Protein AF-A0A2V7ZB40-F1 (afdb_monomer)

Mean predicted aligned error: 10.36 Å

Structure (mmCIF, N/CA/C/O backbone):
data_AF-A0A2V7ZB40-F1
#
_entry.id   AF-A0A2V7ZB40-F1
#
loop_
_atom_site.group_PDB
_atom_site.id
_atom_site.type_symbol
_atom_site.label_atom_id
_atom_site.label_alt_id
_atom_site.label_comp_id
_atom_site.label_asym_id
_atom_site.label_entity_id
_atom_site.label_seq_id
_atom_site.pdbx_PDB_ins_code
_atom_site.Cartn_x
_atom_site.Cartn_y
_atom_site.Cartn_z
_atom_site.occupancy
_atom_site.B_iso_or_equiv
_atom_site.auth_seq_id
_atom_site.auth_comp_id
_atom_site.auth_asym_id
_atom_site.auth_atom_id
_atom_site.pdbx_PDB_model_num
ATOM 1 N N . MET A 1 1 ? 17.684 6.228 -25.250 1.00 63.84 1 MET A N 1
ATOM 2 C CA . MET A 1 1 ? 17.295 5.306 -24.158 1.00 63.84 1 MET A CA 1
ATOM 3 C C . MET A 1 1 ? 17.532 3.874 -24.613 1.00 63.84 1 MET A C 1
ATOM 5 O O . MET A 1 1 ? 16.985 3.512 -25.651 1.00 63.84 1 MET A O 1
ATOM 9 N N . SER A 1 2 ? 18.364 3.105 -23.902 1.00 85.00 2 SER A N 1
ATOM 10 C CA . SER A 1 2 ? 18.644 1.698 -24.233 1.00 85.00 2 SER A CA 1
ATOM 11 C C . SER A 1 2 ? 17.396 0.820 -24.063 1.00 85.00 2 SER A C 1
ATOM 13 O O . SER A 1 2 ? 16.452 1.196 -23.361 1.00 85.00 2 SER A O 1
ATOM 15 N N . ALA A 1 3 ? 17.372 -0.339 -24.727 1.00 83.25 3 ALA A N 1
ATOM 16 C CA . ALA A 1 3 ? 16.276 -1.301 -24.603 1.00 83.25 3 ALA A CA 1
ATOM 17 C C . ALA A 1 3 ? 16.126 -1.804 -23.155 1.00 83.25 3 ALA A C 1
ATOM 19 O O . ALA A 1 3 ? 15.006 -1.885 -22.652 1.00 83.25 3 ALA A O 1
ATOM 20 N N . ASP A 1 4 ? 17.247 -2.024 -22.464 1.00 90.44 4 ASP A N 1
ATOM 21 C CA . ASP A 1 4 ? 17.293 -2.459 -21.064 1.00 90.44 4 ASP A CA 1
ATOM 22 C C . ASP A 1 4 ? 16.665 -1.431 -20.119 1.00 90.44 4 ASP A C 1
ATOM 24 O O . ASP A 1 4 ? 15.872 -1.782 -19.247 1.00 90.44 4 ASP A O 1
ATOM 28 N N . LEU A 1 5 ? 16.933 -0.140 -20.344 1.00 87.00 5 LEU A N 1
ATOM 29 C CA . LEU A 1 5 ? 16.356 0.936 -19.539 1.00 87.00 5 LEU A CA 1
ATOM 30 C C . LEU A 1 5 ? 14.831 1.014 -19.712 1.00 87.00 5 LEU A C 1
ATOM 32 O O . LEU A 1 5 ? 14.104 1.169 -18.734 1.00 87.00 5 LEU A O 1
ATOM 36 N N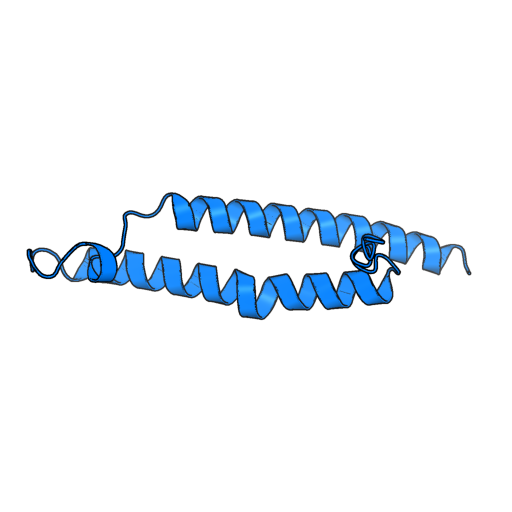 . LYS A 1 6 ? 14.319 0.835 -20.937 1.00 86.69 6 LYS A N 1
ATOM 37 C CA . LYS A 1 6 ? 12.865 0.796 -21.187 1.00 86.69 6 LYS A CA 1
ATOM 38 C C . LYS A 1 6 ? 12.198 -0.425 -20.547 1.00 86.69 6 LYS A C 1
ATOM 40 O O . LYS A 1 6 ? 11.067 -0.318 -20.069 1.00 86.69 6 LYS A O 1
ATOM 45 N N . ALA A 1 7 ? 12.874 -1.575 -20.544 1.00 89.69 7 ALA A N 1
ATOM 46 C CA . ALA A 1 7 ? 12.386 -2.785 -19.889 1.00 89.69 7 ALA A CA 1
ATOM 47 C C . ALA A 1 7 ? 12.321 -2.604 -18.364 1.00 89.69 7 ALA A C 1
ATOM 49 O O . ALA A 1 7 ? 11.275 -2.868 -17.772 1.00 89.69 7 ALA A O 1
ATOM 50 N N . ALA A 1 8 ? 13.380 -2.057 -17.760 1.00 90.12 8 ALA A N 1
ATOM 51 C CA . ALA A 1 8 ? 13.422 -1.736 -16.335 1.00 90.12 8 ALA A CA 1
ATOM 52 C C . ALA A 1 8 ? 12.315 -0.744 -15.943 1.00 90.12 8 ALA A C 1
ATOM 54 O O . ALA A 1 8 ? 11.569 -0.993 -15.001 1.00 90.12 8 ALA A O 1
ATOM 55 N N . GLN A 1 9 ? 12.120 0.332 -16.715 1.00 89.25 9 GLN A N 1
ATOM 56 C CA . GLN A 1 9 ? 11.025 1.277 -16.473 1.00 89.25 9 GLN A CA 1
ATOM 57 C C . GLN A 1 9 ? 9.654 0.604 -16.543 1.00 89.25 9 GLN A C 1
ATOM 59 O O . GLN A 1 9 ? 8.796 0.875 -15.711 1.00 89.25 9 GLN A O 1
ATOM 64 N N . ARG A 1 10 ? 9.426 -0.295 -17.508 1.00 90.19 10 ARG A N 1
ATOM 65 C CA . ARG A 1 10 ? 8.159 -1.030 -17.600 1.00 90.19 10 ARG A CA 1
ATOM 66 C C . ARG A 1 10 ? 7.925 -1.907 -16.371 1.00 90.19 10 ARG A C 1
ATOM 68 O O . ARG A 1 10 ? 6.831 -1.858 -15.824 1.00 90.19 10 ARG A O 1
ATOM 75 N N . GLN A 1 11 ? 8.943 -2.642 -15.931 1.00 93.25 11 GLN A N 1
ATOM 76 C CA . GLN A 1 11 ? 8.862 -3.465 -14.724 1.00 93.25 11 GLN A CA 1
ATOM 77 C C . GLN A 1 11 ? 8.583 -2.617 -13.480 1.00 93.25 11 GLN A C 1
ATOM 79 O O . GLN A 1 11 ? 7.719 -2.968 -12.683 1.00 93.25 11 GLN A O 1
ATOM 84 N N . LEU A 1 12 ? 9.246 -1.465 -13.344 1.00 93.06 12 LEU A N 1
ATOM 85 C CA . LEU A 1 12 ? 8.992 -0.536 -12.243 1.00 93.06 12 LEU A CA 1
ATOM 86 C C . LEU A 1 12 ? 7.557 -0.002 -12.257 1.00 93.06 12 LEU A C 1
ATOM 88 O O . LEU A 1 12 ? 6.939 0.078 -11.202 1.00 93.06 12 LEU A O 1
ATOM 92 N N . ARG A 1 13 ? 6.979 0.286 -13.430 1.00 91.06 13 ARG A N 1
ATOM 93 C CA . ARG A 1 13 ? 5.559 0.670 -13.525 1.00 91.06 13 ARG A CA 1
ATOM 94 C C . ARG A 1 13 ? 4.616 -0.428 -13.041 1.00 91.06 13 ARG A C 1
ATOM 96 O O . ARG A 1 13 ? 3.623 -0.123 -12.386 1.00 91.06 13 ARG A O 1
ATOM 103 N N . ASP A 1 14 ? 4.916 -1.684 -13.352 1.00 94.12 14 ASP A N 1
ATOM 104 C CA . ASP A 1 14 ? 4.108 -2.814 -12.889 1.00 94.12 14 ASP A CA 1
ATOM 105 C C . ASP A 1 14 ? 4.232 -2.993 -11.364 1.00 94.12 14 AS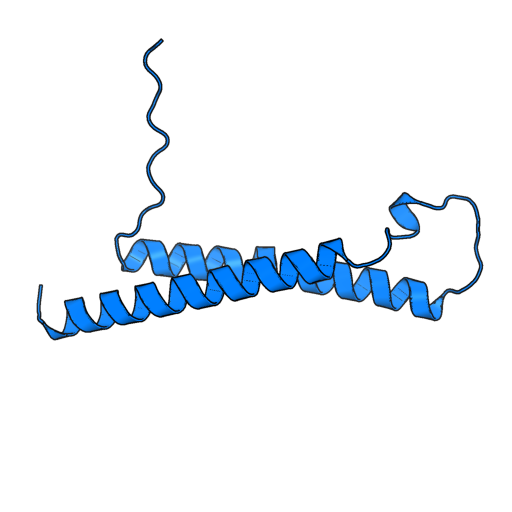P A C 1
ATOM 107 O O . ASP A 1 14 ? 3.229 -3.225 -10.687 1.00 94.12 14 ASP A O 1
ATOM 111 N N . ILE A 1 15 ? 5.430 -2.789 -10.805 1.00 95.19 15 ILE A N 1
ATOM 112 C CA . ILE A 1 15 ? 5.669 -2.790 -9.353 1.00 95.19 15 ILE A CA 1
ATOM 113 C C . ILE A 1 15 ? 4.907 -1.651 -8.668 1.00 95.19 15 ILE A C 1
ATOM 115 O O . ILE A 1 15 ? 4.226 -1.900 -7.677 1.00 95.19 15 ILE A O 1
ATOM 119 N N . ILE A 1 16 ? 4.960 -0.429 -9.207 1.00 95.12 16 ILE A N 1
ATOM 120 C CA . ILE A 1 16 ? 4.221 0.729 -8.677 1.00 95.12 16 ILE A CA 1
ATOM 121 C C . ILE A 1 16 ? 2.725 0.408 -8.580 1.00 95.12 16 ILE A C 1
ATOM 123 O O . ILE A 1 16 ? 2.129 0.576 -7.520 1.00 95.12 16 ILE A O 1
ATOM 127 N N . ARG A 1 17 ? 2.132 -0.147 -9.643 1.00 94.00 17 ARG A N 1
ATOM 128 C CA . ARG A 1 17 ? 0.714 -0.548 -9.650 1.00 94.00 17 ARG A CA 1
ATOM 129 C C . ARG A 1 17 ? 0.399 -1.611 -8.599 1.00 94.00 17 ARG A C 1
ATOM 131 O O . ARG A 1 17 ? -0.657 -1.567 -7.971 1.00 94.00 17 ARG A O 1
ATOM 138 N N . ALA A 1 18 ? 1.298 -2.574 -8.402 1.00 96.31 18 ALA A N 1
ATOM 139 C CA . ALA A 1 18 ? 1.128 -3.594 -7.374 1.00 96.31 18 ALA A CA 1
ATOM 140 C C . ALA A 1 18 ? 1.194 -2.994 -5.958 1.00 96.31 18 ALA A C 1
ATOM 142 O O . ALA A 1 18 ? 0.377 -3.350 -5.108 1.00 96.31 18 ALA A O 1
ATOM 143 N N . LEU A 1 19 ? 2.116 -2.058 -5.714 1.00 95.19 19 LEU A N 1
ATOM 144 C CA . LEU A 1 19 ? 2.234 -1.343 -4.441 1.00 95.19 19 LEU A CA 1
ATOM 145 C C . LEU A 1 19 ? 0.998 -0.481 -4.160 1.00 95.19 19 LEU A C 1
ATOM 147 O O . LEU A 1 19 ? 0.479 -0.511 -3.047 1.00 95.19 19 LEU A O 1
ATOM 151 N N . GLU A 1 20 ? 0.471 0.215 -5.167 1.00 95.06 20 GLU A N 1
ATOM 152 C CA . GLU A 1 20 ? -0.784 0.970 -5.065 1.00 95.06 20 GLU A CA 1
ATOM 153 C C . GLU A 1 20 ? -1.959 0.057 -4.708 1.00 95.06 20 GLU A C 1
ATOM 155 O O . GLU A 1 20 ? -2.720 0.353 -3.788 1.00 95.06 20 GLU A O 1
ATOM 160 N N . ALA A 1 21 ? -2.083 -1.092 -5.379 1.00 96.06 21 ALA A N 1
ATOM 161 C CA . ALA A 1 21 ? -3.120 -2.073 -5.075 1.00 96.06 21 ALA A CA 1
ATOM 162 C C . ALA A 1 21 ? -3.008 -2.610 -3.637 1.00 96.06 21 ALA A C 1
ATOM 164 O O . ALA A 1 21 ? -4.025 -2.800 -2.967 1.00 96.06 21 ALA A O 1
ATOM 165 N N . ILE A 1 22 ? -1.789 -2.834 -3.136 1.00 96.06 22 ILE A N 1
ATOM 166 C CA . ILE A 1 22 ? -1.555 -3.197 -1.731 1.00 96.06 22 ILE A CA 1
ATOM 167 C C . ILE A 1 22 ? -1.976 -2.051 -0.806 1.00 96.06 22 ILE A C 1
ATOM 169 O O . ILE A 1 22 ? -2.671 -2.305 0.176 1.00 96.06 22 ILE A O 1
ATOM 173 N N . GLY A 1 23 ? -1.633 -0.805 -1.142 1.00 95.25 23 GLY A N 1
ATOM 174 C CA . GLY A 1 23 ? -2.053 0.382 -0.400 1.00 95.25 23 GLY A CA 1
ATOM 175 C C . GLY A 1 23 ? -3.575 0.490 -0.280 1.00 95.25 23 GLY A C 1
ATOM 176 O O . GLY A 1 23 ? -4.099 0.626 0.823 1.00 95.25 23 GLY A O 1
ATOM 177 N N . PHE A 1 24 ? -4.309 0.317 -1.383 1.00 95.75 24 PHE A N 1
ATOM 178 C CA . PHE A 1 24 ? -5.776 0.307 -1.359 1.00 95.75 24 PHE A CA 1
ATOM 179 C C . PHE A 1 24 ? -6.349 -0.826 -0.504 1.00 95.75 24 PHE A C 1
ATOM 181 O O . PHE A 1 24 ? -7.327 -0.626 0.213 1.00 95.75 24 PHE A O 1
ATOM 188 N N . ARG A 1 25 ? -5.740 -2.016 -0.542 1.00 96.06 25 ARG A N 1
ATOM 189 C CA . ARG A 1 25 ? -6.168 -3.142 0.300 1.00 96.06 25 ARG A CA 1
ATOM 190 C C . ARG A 1 25 ? -5.945 -2.858 1.782 1.00 96.06 25 ARG A C 1
ATOM 192 O O . ARG A 1 25 ? -6.825 -3.161 2.578 1.00 96.06 25 ARG A O 1
ATOM 199 N N . LEU A 1 26 ? -4.809 -2.266 2.144 1.00 94.25 26 LEU A N 1
ATOM 200 C CA . LEU A 1 26 ? -4.512 -1.864 3.520 1.00 94.25 26 LEU A CA 1
ATOM 201 C C . LEU A 1 26 ? -5.487 -0.788 4.012 1.00 94.25 26 LEU A C 1
ATOM 203 O O . LEU A 1 26 ? -6.044 -0.940 5.094 1.00 94.25 26 LEU A O 1
ATOM 207 N N . ALA A 1 27 ? -5.773 0.226 3.193 1.00 93.00 27 ALA A N 1
ATOM 208 C CA . ALA A 1 27 ? -6.783 1.237 3.507 1.00 93.00 27 ALA A CA 1
ATOM 209 C C . ALA A 1 27 ? -8.185 0.621 3.676 1.00 93.00 27 ALA A C 1
ATOM 211 O O . ALA A 1 27 ? -8.941 1.013 4.560 1.00 93.00 27 ALA A O 1
ATOM 212 N N . GLY A 1 28 ? -8.526 -0.392 2.872 1.00 94.50 28 GLY A N 1
ATOM 213 C CA . GLY A 1 28 ? -9.767 -1.152 3.032 1.00 94.50 28 GLY A CA 1
ATOM 214 C C . GLY A 1 28 ? -9.834 -1.923 4.354 1.00 94.50 28 GLY A C 1
ATOM 215 O O . GLY A 1 28 ? -10.884 -1.946 4.990 1.00 94.50 28 GLY A O 1
ATOM 216 N N . VAL A 1 29 ? -8.719 -2.517 4.796 1.00 92.69 29 VAL A N 1
ATOM 217 C CA . VAL A 1 29 ? -8.631 -3.153 6.121 1.00 92.69 29 VAL A CA 1
ATOM 218 C C . VAL A 1 29 ? -8.807 -2.110 7.221 1.00 92.69 29 VAL A C 1
ATOM 220 O O . VAL A 1 29 ? -9.608 -2.332 8.120 1.00 92.69 29 VAL A O 1
ATOM 223 N N . GLU A 1 30 ? -8.128 -0.964 7.128 1.00 90.50 30 GLU A N 1
ATOM 224 C CA . GLU A 1 30 ? -8.255 0.138 8.091 1.00 90.50 30 GLU A CA 1
ATOM 225 C C . GLU A 1 30 ? -9.705 0.621 8.234 1.00 90.50 30 GLU A C 1
ATOM 227 O O . GLU A 1 30 ? -10.198 0.775 9.351 1.00 90.50 30 GLU A O 1
ATOM 232 N N . ALA A 1 31 ? -10.395 0.809 7.105 1.00 88.25 31 ALA A N 1
ATOM 233 C CA . ALA A 1 31 ? -11.782 1.264 7.052 1.00 88.25 31 ALA A CA 1
ATOM 234 C C . ALA A 1 31 ? -12.786 0.218 7.564 1.00 88.25 31 ALA A C 1
ATOM 236 O O . ALA A 1 31 ? -13.881 0.576 7.994 1.00 88.25 31 ALA A O 1
ATOM 237 N N . ALA A 1 32 ? -12.430 -1.068 7.513 1.00 90.50 32 ALA A N 1
ATOM 238 C CA . ALA A 1 32 ? -13.248 -2.152 8.046 1.00 90.50 32 ALA A CA 1
ATOM 239 C C . ALA A 1 32 ? -13.076 -2.345 9.562 1.00 90.50 32 ALA A C 1
ATOM 241 O O . ALA A 1 32 ? -13.891 -3.034 10.179 1.00 90.50 32 ALA A O 1
ATOM 242 N N . LEU A 1 33 ? -12.031 -1.769 10.171 1.00 87.25 33 LEU A N 1
ATOM 243 C CA . LEU A 1 33 ? -11.852 -1.822 11.619 1.00 87.25 33 LEU A CA 1
ATOM 244 C C . LEU A 1 33 ? -12.930 -0.984 12.318 1.00 87.25 33 LEU A C 1
ATOM 246 O O . LEU A 1 33 ? -13.199 0.139 11.882 1.00 87.25 33 LEU A O 1
ATOM 250 N N . PRO A 1 34 ? -13.503 -1.472 13.435 1.00 80.62 34 PRO A N 1
ATOM 251 C CA . PRO A 1 34 ? -14.478 -0.702 14.197 1.00 80.62 34 PRO A CA 1
ATOM 252 C C . PRO A 1 34 ? -13.860 0.629 14.650 1.00 80.62 34 PRO A C 1
ATOM 254 O O . PRO A 1 34 ? -12.652 0.675 14.915 1.00 80.62 34 PRO A O 1
ATOM 257 N N . PRO A 1 35 ? -14.639 1.724 14.716 1.00 69.12 35 PRO A N 1
ATOM 258 C CA . PRO A 1 35 ? -14.120 3.025 15.129 1.00 69.12 35 PRO A CA 1
ATOM 259 C C . PRO A 1 35 ? -13.420 2.894 16.480 1.00 69.12 35 PRO A C 1
ATOM 261 O O . PRO A 1 35 ? -13.823 2.099 17.331 1.00 69.12 35 PRO A O 1
ATOM 264 N N . SER A 1 36 ? -12.315 3.622 16.655 1.00 61.28 36 SER A N 1
ATOM 265 C CA . SER A 1 36 ? -11.600 3.524 17.927 1.00 61.28 36 SER A CA 1
ATOM 266 C C . SER A 1 36 ? -12.487 4.098 19.037 1.00 61.28 36 SER A C 1
ATOM 268 O O . SER A 1 36 ? -13.262 5.031 18.792 1.00 61.28 36 SER A O 1
ATOM 270 N N . PRO A 1 37 ? -12.377 3.613 20.279 1.00 54.97 37 PRO A N 1
ATOM 271 C CA . PRO A 1 37 ? -13.061 4.255 21.393 1.00 54.97 37 PRO A CA 1
ATOM 272 C C . PRO A 1 37 ? -12.570 5.688 21.643 1.00 54.97 37 PRO A C 1
ATOM 274 O O . PRO A 1 37 ? -13.322 6.476 22.193 1.00 54.97 37 PRO A O 1
ATOM 277 N N . ALA A 1 38 ? -11.397 6.105 21.147 1.00 55.06 38 ALA A N 1
ATOM 278 C CA . ALA A 1 38 ? -11.009 7.521 21.168 1.00 55.06 38 ALA A CA 1
ATOM 279 C C . ALA A 1 38 ? -11.956 8.417 20.337 1.00 55.06 38 ALA A C 1
ATOM 281 O O . ALA A 1 38 ? -12.123 9.596 20.645 1.00 55.06 38 ALA A O 1
ATOM 282 N N . GLU A 1 39 ? -12.595 7.855 19.307 1.00 53.00 39 GLU A N 1
ATOM 283 C CA . GLU A 1 39 ? -13.592 8.526 18.462 1.00 53.00 39 GLU A CA 1
ATOM 284 C C . GLU A 1 39 ? -15.031 8.288 18.944 1.00 53.00 39 GLU A C 1
ATOM 286 O O . GLU A 1 39 ? -15.915 9.095 18.662 1.00 53.00 39 GLU A O 1
ATOM 291 N N . THR A 1 40 ? -15.269 7.196 19.677 1.00 56.22 40 THR A N 1
ATOM 292 C CA . THR A 1 40 ? -16.627 6.717 19.994 1.00 56.22 40 THR A CA 1
ATOM 293 C C . THR A 1 40 ? -16.996 6.878 21.468 1.00 56.22 40 THR A C 1
ATOM 295 O O . THR A 1 40 ? -18.176 6.894 21.806 1.00 56.22 40 THR A O 1
ATOM 298 N N . ASP A 1 41 ? -16.020 7.019 22.364 1.00 49.88 41 ASP A N 1
ATOM 299 C CA . ASP A 1 41 ? -16.235 6.652 23.751 1.00 49.88 41 ASP A CA 1
ATOM 300 C C . ASP A 1 41 ? -15.473 7.533 24.765 1.00 49.88 41 ASP A C 1
ATOM 302 O O . ASP A 1 41 ? -14.326 7.326 25.152 1.00 49.88 41 ASP A O 1
ATOM 306 N N . ARG A 1 42 ? -16.205 8.546 25.234 1.00 48.59 42 ARG A N 1
ATOM 307 C CA . ARG A 1 42 ? -16.131 9.071 26.604 1.00 48.59 42 ARG A CA 1
ATOM 308 C C . ARG A 1 42 ? -17.024 8.247 27.565 1.00 48.59 42 ARG A C 1
ATOM 310 O O . ARG A 1 42 ? -17.425 8.793 28.590 1.00 48.59 42 ARG A O 1
ATOM 317 N N . LEU A 1 43 ? -17.458 7.024 27.232 1.00 49.34 43 LEU A N 1
ATOM 318 C CA . LEU A 1 43 ? -18.683 6.441 27.804 1.00 49.34 43 LEU A CA 1
ATOM 319 C C . LEU A 1 43 ? -18.670 4.981 28.313 1.00 49.34 43 LEU A C 1
ATOM 321 O O . LEU A 1 43 ? -19.522 4.692 29.148 1.00 49.34 43 LEU A O 1
ATOM 325 N N . GLN A 1 44 ? -17.787 4.067 27.928 1.00 47.34 44 GLN A N 1
ATOM 326 C CA . GLN A 1 44 ? -17.825 2.635 28.235 1.00 47.34 44 GLN A CA 1
ATOM 327 C C . GLN A 1 44 ? -16.422 1.998 28.239 1.00 47.34 44 GLN A C 1
ATOM 329 O O . GLN A 1 44 ? -15.959 1.357 27.297 1.00 47.34 44 GLN A O 1
ATOM 334 N N . ASP A 1 45 ? -15.793 2.113 29.406 1.00 51.38 45 ASP A N 1
ATOM 335 C CA . ASP A 1 45 ? -14.677 1.309 29.907 1.00 51.38 45 ASP A CA 1
ATOM 336 C C . ASP A 1 45 ? -15.091 -0.167 30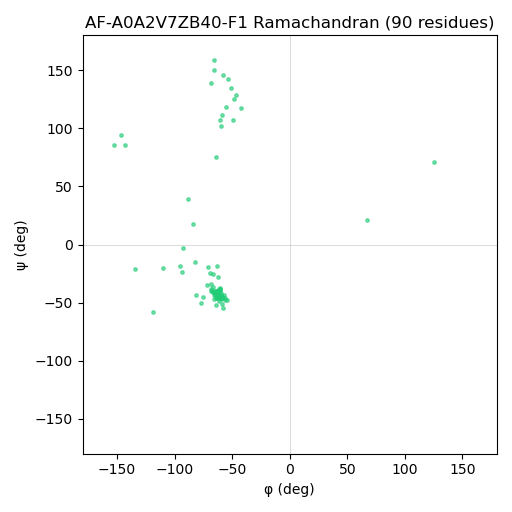.092 1.00 51.38 45 ASP A C 1
ATOM 338 O O . ASP A 1 45 ? -15.368 -0.617 31.203 1.00 51.38 45 ASP A O 1
ATOM 342 N N . VAL A 1 46 ? -15.215 -0.935 29.001 1.00 50.50 46 VAL A N 1
ATOM 343 C CA . VAL A 1 46 ? -15.440 -2.391 29.075 1.00 50.50 46 VAL A CA 1
ATOM 344 C C . VAL A 1 46 ? -14.681 -3.112 27.951 1.00 50.50 46 VAL A C 1
ATOM 346 O O . VAL A 1 46 ? -15.235 -3.398 26.896 1.00 50.50 46 VAL A O 1
ATOM 349 N N . GLY A 1 47 ? -13.402 -3.438 28.185 1.00 50.50 47 GLY A N 1
ATOM 350 C CA . GLY A 1 47 ? -12.626 -4.370 27.344 1.00 50.50 47 GLY A CA 1
ATOM 351 C C . GLY A 1 47 ? -11.311 -3.802 26.805 1.00 50.50 47 GLY A C 1
ATOM 352 O O . GLY A 1 47 ? -11.164 -3.559 25.608 1.00 50.50 47 GLY A O 1
ATOM 353 N N . THR A 1 48 ? -10.324 -3.612 27.679 1.00 55.88 48 THR A N 1
ATOM 354 C CA . THR A 1 48 ? -9.043 -2.952 27.365 1.00 55.88 48 THR A CA 1
ATOM 355 C C . THR A 1 48 ? -8.142 -3.714 26.382 1.00 55.88 48 THR A C 1
ATOM 357 O O . THR A 1 48 ? -7.363 -3.082 25.681 1.00 55.88 48 THR A O 1
ATOM 360 N N . GLY A 1 49 ? -8.251 -5.044 26.273 1.00 57.53 49 GLY A N 1
ATOM 361 C CA . GLY A 1 49 ? -7.348 -5.854 25.437 1.00 57.53 49 GLY A CA 1
ATOM 362 C C . GLY A 1 49 ? -7.634 -5.811 23.929 1.00 57.53 49 GLY A C 1
ATOM 363 O O . GLY A 1 49 ? -6.735 -5.562 23.133 1.00 57.53 49 GLY A O 1
ATOM 364 N N . GLU A 1 50 ? -8.881 -6.039 23.513 1.00 58.62 50 GLU A N 1
ATOM 365 C CA . GLU A 1 50 ? -9.258 -6.046 22.085 1.00 58.62 50 GLU A CA 1
ATOM 366 C C . GLU A 1 50 ? -9.248 -4.629 21.487 1.00 58.62 50 GLU A C 1
ATOM 368 O O . GLU A 1 50 ? -8.819 -4.407 20.355 1.00 58.62 50 GLU A O 1
ATOM 373 N N . THR A 1 51 ? -9.626 -3.651 22.307 1.00 61.84 51 THR A N 1
ATOM 374 C CA . THR A 1 51 ? -9.588 -2.217 22.007 1.00 61.84 51 THR A CA 1
ATOM 375 C C . THR A 1 51 ? -8.183 -1.700 21.677 1.00 61.84 51 THR A C 1
ATOM 377 O O . THR A 1 51 ? -7.997 -0.920 20.734 1.00 61.84 51 THR A O 1
ATOM 380 N N . ASP A 1 52 ? -7.185 -2.131 22.449 1.00 73.31 52 ASP A N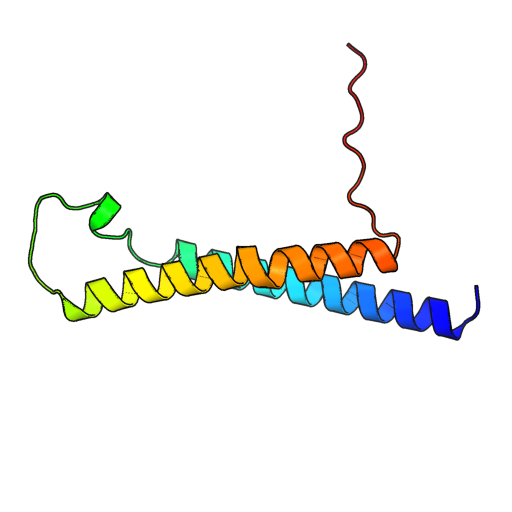 1
ATOM 381 C CA . ASP A 1 52 ? -5.787 -1.749 22.248 1.00 73.31 52 ASP A CA 1
ATOM 382 C C . ASP A 1 52 ? -5.248 -2.340 20.935 1.00 73.31 52 ASP A C 1
ATOM 384 O O . ASP A 1 52 ? -4.624 -1.640 20.139 1.00 73.31 52 ASP A O 1
ATOM 388 N N . LEU A 1 53 ? -5.619 -3.586 20.617 1.00 81.81 53 LEU A N 1
ATOM 389 C CA . LEU A 1 53 ? -5.238 -4.232 19.358 1.00 81.81 53 LEU A CA 1
ATOM 390 C C . LEU A 1 53 ? -5.817 -3.531 18.121 1.00 81.81 53 LEU A C 1
ATOM 392 O O . LEU A 1 53 ? -5.097 -3.359 17.139 1.00 81.81 53 LEU A O 1
ATOM 396 N N . VAL A 1 54 ? -7.080 -3.087 18.150 1.00 85.56 54 VAL A N 1
ATOM 397 C CA . VAL A 1 54 ? 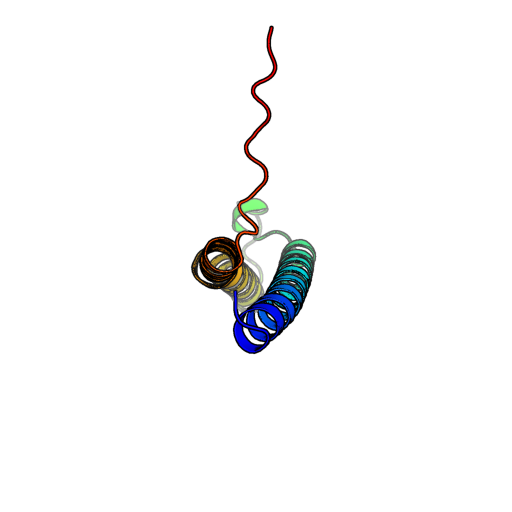-7.680 -2.328 17.032 1.00 85.56 54 VAL A CA 1
ATOM 398 C C . VAL A 1 54 ? -6.947 -1.003 16.812 1.00 85.56 54 VAL A C 1
ATOM 400 O O . VAL A 1 54 ? -6.636 -0.645 15.673 1.00 85.56 54 VAL A O 1
ATOM 403 N N . THR A 1 55 ? -6.634 -0.288 17.896 1.00 84.56 55 THR A N 1
ATOM 404 C CA . THR A 1 55 ? -5.929 1.002 17.839 1.00 84.56 55 THR A CA 1
ATOM 405 C C . THR A 1 55 ? -4.502 0.829 17.321 1.00 84.56 55 THR A C 1
ATOM 407 O O . THR A 1 55 ? -4.066 1.579 16.442 1.00 84.56 55 THR A O 1
ATOM 410 N N . GLN A 1 56 ? -3.790 -0.194 17.800 1.00 87.19 56 GLN A N 1
ATOM 411 C CA . GLN A 1 56 ? -2.459 -0.550 17.311 1.00 87.19 56 GLN A CA 1
ATOM 412 C C . GLN A 1 56 ? -2.490 -0.941 15.835 1.00 87.19 56 GLN A C 1
ATOM 414 O O . GLN A 1 56 ? -1.680 -0.442 15.057 1.00 87.19 56 GLN A O 1
ATOM 419 N N . LEU A 1 57 ? -3.448 -1.774 15.418 1.00 89.50 57 LEU A N 1
ATOM 420 C CA . LEU A 1 57 ? -3.561 -2.214 14.031 1.00 89.50 57 LEU A CA 1
ATOM 421 C C . LEU A 1 57 ? -3.849 -1.040 13.089 1.00 89.50 57 LEU A C 1
ATOM 423 O O . LEU A 1 57 ? -3.185 -0.916 12.059 1.00 89.50 57 LEU A O 1
ATOM 427 N N . ARG A 1 58 ? -4.766 -0.135 13.461 1.00 89.56 58 ARG A N 1
ATOM 428 C CA . ARG A 1 58 ? -5.019 1.100 12.704 1.00 89.56 58 ARG A CA 1
ATOM 429 C C . ARG A 1 58 ? -3.760 1.959 12.609 1.00 89.56 58 ARG A C 1
ATOM 431 O O . ARG A 1 58 ? -3.402 2.381 11.515 1.00 89.56 58 ARG A O 1
ATOM 438 N N . SER A 1 59 ? -3.065 2.162 13.727 1.00 90.31 59 SER A N 1
ATOM 439 C CA . SER A 1 59 ? -1.848 2.982 13.775 1.00 90.31 59 SER A CA 1
ATOM 440 C C . SER A 1 59 ? -0.746 2.414 12.880 1.00 90.31 59 SER A C 1
ATOM 442 O O . SER A 1 59 ? -0.154 3.139 12.087 1.00 90.31 59 SER A O 1
ATOM 444 N N . VAL A 1 60 ? -0.513 1.099 12.939 1.00 94.44 60 VAL A N 1
ATOM 445 C CA . VAL A 1 60 ? 0.476 0.419 12.093 1.00 94.44 60 VAL A CA 1
ATOM 446 C C . VAL A 1 60 ? 0.111 0.534 10.616 1.00 94.44 60 VAL A C 1
ATOM 448 O O . VAL A 1 60 ? 0.982 0.847 9.807 1.00 94.44 60 VAL A O 1
ATOM 451 N N . ILE A 1 61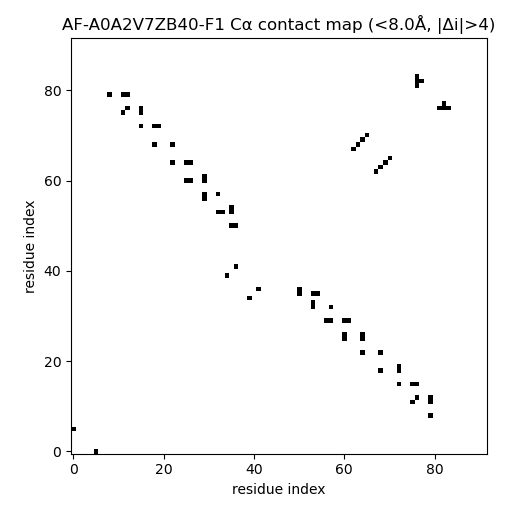 ? -1.157 0.318 10.248 1.00 93.62 61 ILE A N 1
ATOM 452 C CA . ILE A 1 61 ? -1.600 0.448 8.853 1.00 93.62 61 ILE A CA 1
ATOM 453 C C . ILE A 1 61 ? -1.397 1.884 8.354 1.00 93.62 61 ILE A C 1
ATOM 455 O O . ILE A 1 61 ? -0.835 2.076 7.275 1.00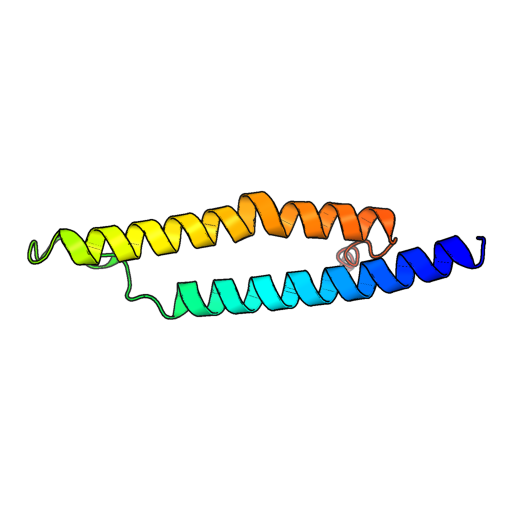 93.62 61 ILE A O 1
ATOM 459 N N . GLN A 1 62 ? -1.779 2.886 9.148 1.00 92.94 62 GLN A N 1
ATOM 460 C CA . GLN A 1 62 ? -1.585 4.294 8.802 1.00 92.94 62 GLN A CA 1
ATOM 461 C C . GLN A 1 62 ? -0.103 4.647 8.628 1.00 92.94 62 GLN A C 1
ATOM 463 O O . GLN A 1 62 ? 0.244 5.296 7.641 1.00 92.94 62 GLN A O 1
ATOM 468 N N . CYS A 1 63 ? 0.768 4.188 9.531 1.00 95.00 63 CYS A N 1
ATOM 469 C CA . CYS A 1 63 ? 2.216 4.378 9.421 1.00 95.00 63 CYS A CA 1
ATOM 470 C C . CYS A 1 63 ? 2.789 3.688 8.177 1.00 95.00 63 CYS A C 1
ATOM 472 O O . CYS A 1 63 ? 3.546 4.295 7.429 1.00 95.00 63 CYS A O 1
ATOM 474 N N . VAL A 1 64 ? 2.399 2.445 7.884 1.00 94.94 64 VAL A N 1
ATOM 475 C CA . VAL A 1 64 ? 2.867 1.739 6.677 1.00 94.94 64 VAL A CA 1
ATOM 476 C C . VAL A 1 64 ? 2.431 2.476 5.409 1.00 94.94 64 VAL A C 1
ATOM 478 O O . VAL A 1 64 ? 3.226 2.625 4.479 1.00 94.94 64 VAL A O 1
ATOM 481 N N . LEU A 1 65 ? 1.189 2.962 5.361 1.00 94.25 65 LEU A N 1
ATOM 482 C CA . LEU A 1 65 ? 0.677 3.714 4.218 1.00 94.25 65 LEU A CA 1
ATOM 483 C C . LEU A 1 65 ? 1.427 5.037 4.026 1.00 94.25 65 LEU A C 1
ATOM 485 O O . LEU A 1 65 ? 1.907 5.296 2.923 1.00 94.25 65 LEU A O 1
ATOM 489 N N . LYS A 1 66 ? 1.538 5.849 5.083 1.00 92.75 66 LYS A N 1
ATOM 490 C CA . LYS A 1 66 ? 2.071 7.219 5.011 1.00 92.75 66 LYS A CA 1
ATOM 491 C C . LYS A 1 66 ? 3.590 7.287 5.005 1.00 92.75 66 LYS A C 1
ATOM 493 O O . LYS A 1 66 ? 4.156 8.038 4.222 1.00 92.75 66 LYS A O 1
ATOM 498 N N . ASP A 1 67 ? 4.242 6.498 5.849 1.00 93.12 67 ASP A N 1
ATOM 499 C CA . ASP A 1 67 ? 5.673 6.648 6.113 1.00 93.12 67 ASP A CA 1
ATOM 500 C C . ASP A 1 67 ? 6.520 5.705 5.249 1.00 93.12 67 ASP A C 1
ATOM 502 O O . ASP A 1 67 ? 7.718 5.921 5.096 1.00 93.12 67 ASP A O 1
ATOM 506 N N . SER A 1 68 ? 5.923 4.649 4.678 1.00 93.00 68 SER A N 1
ATOM 507 C CA . SER A 1 68 ? 6.648 3.653 3.870 1.00 93.00 68 SER A CA 1
ATOM 508 C C . SER A 1 68 ? 6.156 3.563 2.426 1.00 93.00 68 SER A C 1
ATOM 510 O O . SER A 1 68 ? 6.942 3.751 1.499 1.00 93.00 68 SER A O 1
ATOM 512 N N . LEU A 1 69 ? 4.869 3.275 2.200 1.00 93.50 69 LEU A N 1
ATOM 513 C CA . LEU A 1 69 ? 4.362 2.994 0.851 1.00 93.50 69 LEU A CA 1
ATOM 514 C C . LEU A 1 69 ? 4.219 4.248 -0.012 1.00 93.50 69 LEU A C 1
ATOM 516 O O . LEU A 1 69 ? 4.628 4.223 -1.171 1.00 93.50 69 LEU A O 1
ATOM 520 N N . GLN A 1 70 ? 3.656 5.333 0.524 1.00 92.81 70 GLN A N 1
ATOM 521 C CA . GLN A 1 70 ? 3.493 6.579 -0.230 1.00 92.81 70 GLN A CA 1
ATOM 522 C C . GLN A 1 70 ? 4.834 7.181 -0.692 1.00 92.81 70 GLN A C 1
ATOM 524 O O . GLN A 1 70 ? 4.942 7.459 -1.890 1.00 92.81 70 GLN A O 1
ATOM 529 N N . PRO A 1 71 ? 5.865 7.321 0.170 1.00 94.44 71 PRO A N 1
ATOM 530 C CA . PRO A 1 71 ? 7.171 7.828 -0.247 1.00 94.44 71 PRO A CA 1
ATOM 531 C C . PRO A 1 71 ? 7.823 6.923 -1.293 1.00 94.44 71 PRO A C 1
ATOM 533 O O . PRO A 1 71 ? 8.217 7.399 -2.350 1.00 94.44 71 PRO A O 1
ATOM 536 N N . LEU A 1 72 ? 7.815 5.602 -1.067 1.00 93.31 72 LEU A N 1
ATOM 537 C CA . LEU A 1 72 ? 8.377 4.633 -2.009 1.00 93.31 72 LEU A CA 1
ATOM 538 C C . LEU A 1 72 ? 7.722 4.723 -3.395 1.00 93.31 72 LEU A C 1
ATOM 540 O O . LEU A 1 72 ? 8.410 4.697 -4.412 1.00 93.31 72 LEU A O 1
ATOM 544 N N . ILE A 1 73 ? 6.391 4.820 -3.459 1.00 93.31 73 ILE A N 1
ATOM 545 C CA . ILE A 1 73 ? 5.673 4.980 -4.731 1.00 93.31 73 ILE A CA 1
ATOM 546 C C . ILE A 1 73 ? 6.046 6.309 -5.401 1.00 93.31 73 ILE A C 1
ATOM 548 O O . ILE A 1 73 ? 6.216 6.337 -6.621 1.00 93.31 73 ILE A O 1
ATOM 552 N N . GLY A 1 74 ? 6.183 7.388 -4.625 1.00 92.00 74 GLY A N 1
ATOM 553 C CA . GLY A 1 74 ? 6.629 8.695 -5.109 1.00 92.00 74 GLY A CA 1
ATOM 554 C C . GLY A 1 74 ? 8.003 8.623 -5.771 1.00 92.00 74 GLY A C 1
ATOM 555 O O . GLY A 1 74 ? 8.125 8.937 -6.957 1.00 92.00 74 GLY A O 1
ATOM 556 N N . ASP A 1 75 ? 8.991 8.096 -5.049 1.00 91.81 75 ASP A N 1
ATOM 557 C CA . ASP A 1 75 ? 10.367 7.941 -5.527 1.00 91.81 75 ASP A CA 1
ATOM 558 C C . ASP A 1 75 ? 10.421 7.098 -6.813 1.00 91.81 75 ASP A C 1
ATOM 560 O O . ASP A 1 75 ? 11.084 7.444 -7.794 1.00 91.81 75 ASP A O 1
ATOM 564 N N . LEU A 1 76 ? 9.667 5.992 -6.855 1.00 90.38 76 LEU A N 1
ATOM 565 C CA . LEU A 1 76 ? 9.610 5.117 -8.026 1.00 90.38 76 LEU A CA 1
ATOM 566 C C . LEU A 1 76 ? 8.923 5.780 -9.234 1.00 90.38 76 LEU A C 1
ATOM 568 O O . LEU A 1 76 ? 9.303 5.529 -10.385 1.00 90.38 76 LEU A O 1
ATOM 572 N N . ARG A 1 77 ? 7.916 6.630 -9.013 1.00 90.31 77 ARG A N 1
ATOM 573 C CA . ARG A 1 77 ? 7.263 7.399 -10.085 1.00 90.31 77 ARG A CA 1
ATOM 574 C C . ARG A 1 77 ? 8.196 8.457 -10.668 1.00 90.31 77 ARG A C 1
ATOM 576 O O . ARG A 1 77 ? 8.234 8.599 -11.891 1.00 90.31 77 ARG A O 1
ATOM 583 N N . GLU A 1 78 ? 8.981 9.129 -9.829 1.00 88.06 78 GLU A N 1
ATOM 584 C CA . GLU A 1 78 ? 9.961 10.131 -10.260 1.00 88.06 78 GLU A CA 1
ATOM 585 C C . GLU A 1 78 ? 10.989 9.518 -11.223 1.00 88.06 78 GLU A C 1
ATOM 587 O O . GLU A 1 78 ? 11.142 9.973 -12.359 1.00 88.06 78 GLU A O 1
ATOM 592 N N . VAL A 1 79 ? 11.604 8.393 -10.843 1.00 84.81 79 VAL A N 1
ATOM 593 C CA . VAL A 1 79 ? 12.627 7.730 -11.676 1.00 84.81 79 VAL A CA 1
ATOM 594 C C . VAL A 1 79 ? 12.063 7.065 -12.939 1.00 84.81 79 VAL A C 1
ATOM 59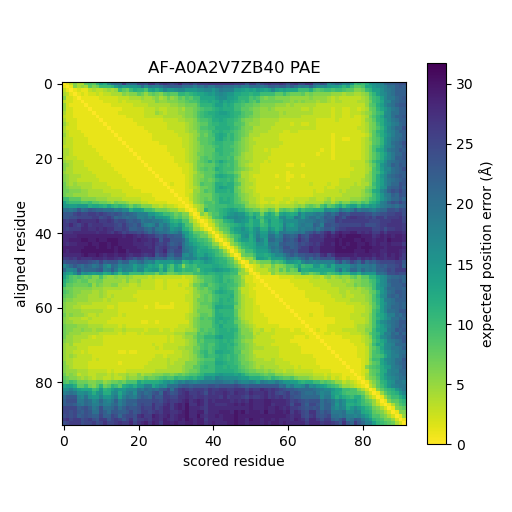6 O O . VAL A 1 79 ? 12.798 6.793 -13.894 1.00 84.81 79 VAL A O 1
ATOM 599 N N . THR A 1 80 ? 10.755 6.791 -12.980 1.00 83.44 80 THR A N 1
ATOM 600 C CA . THR A 1 80 ? 10.083 6.227 -14.165 1.00 83.44 80 THR A CA 1
ATOM 601 C C . THR A 1 80 ? 9.492 7.286 -15.094 1.00 83.44 80 THR A C 1
ATOM 603 O O . THR A 1 80 ? 8.990 6.923 -16.162 1.00 83.44 80 THR A O 1
ATOM 606 N N . GLY A 1 81 ? 9.578 8.574 -14.737 1.00 76.31 81 GLY A N 1
ATOM 607 C CA . GLY A 1 81 ? 8.973 9.668 -15.499 1.00 76.31 81 GLY A CA 1
ATOM 608 C C . GLY A 1 81 ? 7.441 9.636 -15.484 1.00 76.31 81 GLY A C 1
ATOM 609 O O . GLY A 1 81 ? 6.808 10.199 -16.371 1.00 76.31 81 GLY A O 1
ATOM 610 N N . LEU A 1 82 ? 6.843 8.957 -14.500 1.00 64.81 82 LEU A N 1
ATOM 611 C CA . LEU A 1 82 ? 5.406 8.961 -14.212 1.00 64.81 82 LEU A CA 1
ATOM 612 C C . LEU A 1 82 ? 5.057 10.104 -13.249 1.00 64.81 82 LEU A C 1
ATOM 614 O O . LEU A 1 82 ? 4.271 9.898 -12.320 1.00 64.81 82 LEU A O 1
ATOM 618 N N . ALA A 1 83 ? 5.684 11.274 -13.415 1.00 55.38 83 ALA A N 1
ATOM 619 C CA . ALA A 1 83 ? 5.391 12.435 -12.584 1.00 55.38 83 ALA A CA 1
ATOM 620 C C . ALA A 1 83 ? 3.868 12.594 -12.484 1.00 55.38 83 ALA A C 1
ATOM 622 O O . ALA A 1 83 ? 3.165 12.495 -13.496 1.00 55.38 83 ALA A O 1
ATOM 623 N N . ALA A 1 84 ? 3.371 12.708 -11.247 1.00 51.38 84 ALA A N 1
ATOM 624 C CA . ALA A 1 84 ? 1.959 12.936 -10.986 1.00 51.38 84 ALA A CA 1
ATOM 625 C C . ALA A 1 84 ? 1.519 14.082 -11.893 1.00 51.38 84 ALA A C 1
ATOM 627 O O . ALA A 1 84 ? 2.199 15.106 -11.900 1.00 51.38 84 ALA A O 1
ATOM 628 N N . ALA A 1 85 ? 0.474 13.856 -12.698 1.00 47.41 85 ALA A N 1
ATOM 629 C CA . ALA A 1 85 ? -0.063 14.866 -13.598 1.00 47.41 85 ALA A CA 1
ATOM 630 C C . ALA A 1 85 ? -0.094 16.198 -12.848 1.00 47.41 85 ALA A C 1
ATOM 632 O O . ALA A 1 85 ? -0.707 16.280 -11.778 1.00 47.41 85 ALA A O 1
ATOM 633 N N . GLU A 1 86 ? 0.666 17.171 -13.347 1.00 44.38 86 GLU A N 1
ATOM 634 C CA . GLU A 1 86 ? 0.666 18.518 -12.800 1.00 44.38 86 GLU A CA 1
ATOM 635 C C . GLU A 1 86 ? -0.804 18.956 -12.713 1.00 44.38 86 GLU A C 1
ATOM 637 O O . GLU A 1 86 ? -1.577 18.643 -13.628 1.00 44.38 86 GLU A O 1
ATOM 642 N N . PRO A 1 87 ? -1.253 19.563 -11.601 1.00 44.44 87 PRO A N 1
ATOM 643 C CA . PRO A 1 87 ? -2.604 20.086 -11.553 1.00 44.44 87 PRO A CA 1
ATOM 644 C C . PRO A 1 87 ? -2.708 21.113 -12.678 1.00 44.44 87 PRO A C 1
ATOM 646 O O . PRO A 1 87 ? -2.035 22.136 -12.628 1.00 44.44 87 PRO A O 1
ATOM 649 N N . GLU A 1 88 ? -3.496 20.795 -13.708 1.00 50.25 88 GLU A N 1
ATOM 650 C CA . GLU A 1 88 ? -3.885 21.734 -14.756 1.00 50.25 88 GLU A CA 1
ATOM 651 C C . GLU A 1 88 ? -4.383 22.996 -14.046 1.00 50.25 88 GLU A C 1
ATOM 653 O O . GLU A 1 88 ? -5.430 22.984 -13.388 1.00 50.25 88 GLU A O 1
ATOM 65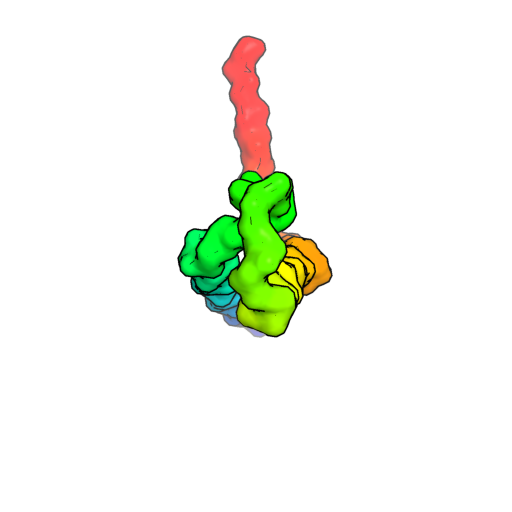8 N N . GLU A 1 89 ? -3.573 24.053 -14.094 1.00 50.00 89 GLU A N 1
ATOM 659 C CA . GLU A 1 89 ? -3.948 25.375 -13.627 1.00 50.00 89 GLU A CA 1
ATOM 660 C C . GLU A 1 89 ? -5.162 25.788 -14.456 1.00 50.00 89 GLU A C 1
ATOM 662 O O . GLU A 1 89 ? -5.056 26.123 -15.634 1.00 50.00 89 GLU A O 1
ATOM 667 N N . GLY A 1 90 ? -6.348 25.675 -13.857 1.00 50.78 90 GLY A N 1
ATOM 668 C CA . GLY A 1 90 ? -7.571 26.180 -14.450 1.00 50.78 90 GLY A CA 1
ATOM 669 C C . GLY A 1 90 ? -7.434 27.684 -14.641 1.00 50.78 90 GLY A C 1
ATOM 670 O O . GLY A 1 90 ? -7.479 28.434 -13.667 1.00 50.78 90 GLY A O 1
ATOM 671 N N . GLU A 1 91 ? -7.265 28.107 -15.891 1.00 49.50 91 GLU A N 1
ATOM 672 C CA . GLU A 1 91 ? -7.481 29.486 -16.314 1.00 49.50 91 GLU A CA 1
ATOM 673 C C . GLU A 1 91 ? -8.908 29.899 -15.918 1.00 49.50 91 GLU A C 1
ATOM 675 O O . GLU A 1 91 ? -9.894 29.296 -16.356 1.00 49.50 91 GLU A O 1
ATOM 680 N N . GLY A 1 92 ? -9.006 30.914 -15.061 1.00 52.62 92 GLY A N 1
ATOM 681 C CA . GLY A 1 92 ? -10.239 31.594 -14.674 1.00 52.62 92 GLY A CA 1
ATOM 682 C C . GLY A 1 92 ? -10.044 33.097 -14.710 1.00 52.62 92 GLY A C 1
ATOM 683 O O . GLY A 1 92 ? -8.953 33.551 -14.297 1.00 52.62 92 GLY A O 1
#

pLDDT: mean 79.03, std 17.99, range [44.38, 96.31]

Radius of gyration: 19.5 Å; Cα contacts (8 Å, |Δi|>4): 39; chains: 1; bounding box: 37×38×54 Å

Solvent-accessible surface area (backbone atoms only — not comparable to full-atom values): 5576 Å² total; per-residue (Å²): 133,57,72,67,58,54,52,52,41,52,52,50,52,55,50,45,54,51,51,50,53,50,47,53,52,50,52,50,52,52,70,68,47,77,79,49,52,93,82,73,49,99,78,73,98,77,61,73,69,68,55,49,51,52,51,50,51,44,51,52,50,52,45,46,44,62,75,47,50,49,53,53,47,49,56,53,25,57,80,55,70,55,59,72,79,72,80,77,78,76,86,126

Secondary structure (DSSP, 8-state):
--HHHHHHHHHHHHHHHHHHHHHHHHHHHHHHSPPPHHHH-SS----HHHHHHHHHHHHHHHHIIIIIIHHHHHHHHHHHT-----------

Foldseek 3Di:
DDPVLVVVLVVLVVVLVVLVVVLVVLVVVLVPQDDQCVVVDPPDPDDPPVSVVSVVSNVVSVCCNPVPSVVVSQVSCVSSVVPPPDPPPDDD

Sequence (92 aa):
MSADLKAAQRQLRDIIRALEAIGFRLAGVEAALPPSPAETDRLQDVGTGETDLVTQLRSVIQCVLKDSLQPLIGDLREVTGLAAAEPEEGEG

Nearest PDB structures (foldseek):
  4czz-assembly1_A  TM=7.201E-01  e=4.979E+00  Homo sapiens
  4bay-assembly1_A  TM=6.476E-01  e=6.296E+00  Homo sapiens
  2x0l-assembly1_A  TM=6.299E-01  e=6.296E+00  Homo sapiens
  6z1p-assembly1_As  TM=6.091E-01  e=8.951E+00  Tetrahymena thermophila SB210